Protein AF-A0A953WVY2-F1 (afdb_monomer_lite)

Foldseek 3Di:
DPPDDDDPDDDPDPPDPDQDPQNADDLQDDADDLLVPFAPPAAQDDDDDDDDDPDPCPPPDDPDDPSGGHDHVVVVVSRVSSVVVVDDDVVVHDDDDPPPPD

Structure (mmCIF, N/CA/C/O backbone):
data_AF-A0A953WVY2-F1
#
_entry.id   AF-A0A953WVY2-F1
#
loop_
_atom_site.group_PDB
_atom_site.id
_atom_site.type_symbol
_atom_site.label_atom_id
_atom_site.label_alt_id
_atom_site.label_comp_id
_atom_site.label_asym_id
_atom_site.label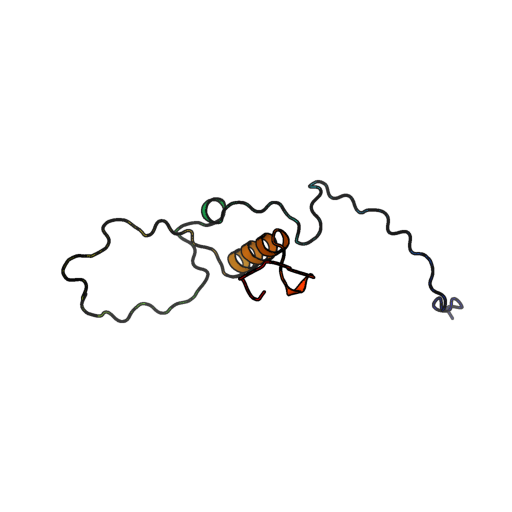_entity_id
_atom_site.label_seq_id
_atom_site.pdbx_PDB_ins_code
_atom_site.Cartn_x
_atom_site.Cartn_y
_atom_site.Cartn_z
_atom_site.occupancy
_atom_site.B_iso_or_equiv
_atom_site.auth_seq_id
_atom_site.auth_comp_id
_atom_site.auth_asym_id
_atom_site.auth_atom_id
_atom_site.pdbx_PDB_model_num
ATOM 1 N N . MET A 1 1 ? 43.189 -36.808 -9.458 1.00 48.19 1 MET A N 1
ATOM 2 C CA . MET A 1 1 ? 43.335 -35.350 -9.659 1.00 48.19 1 MET A CA 1
ATOM 3 C C . MET A 1 1 ? 42.420 -34.949 -10.800 1.00 48.19 1 MET A C 1
ATOM 5 O O . MET A 1 1 ? 42.528 -35.537 -11.866 1.00 48.19 1 MET A O 1
ATOM 9 N N . ASN A 1 2 ? 41.468 -34.046 -10.556 1.00 52.06 2 ASN A N 1
ATOM 10 C CA . ASN A 1 2 ? 40.616 -33.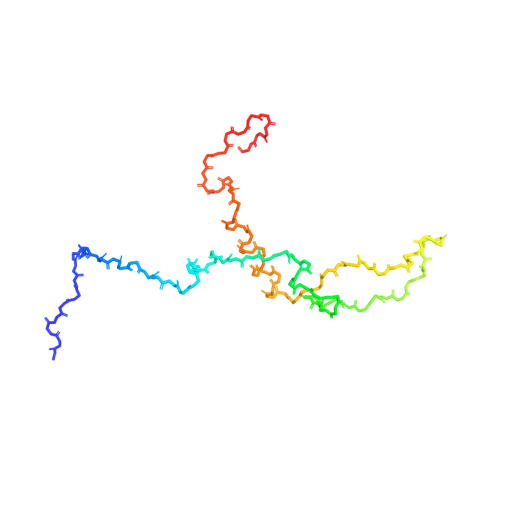508 -11.618 1.00 52.06 2 ASN A CA 1
ATOM 11 C C . ASN A 1 2 ? 41.449 -32.529 -12.454 1.00 52.06 2 ASN A C 1
ATOM 13 O O . ASN A 1 2 ? 41.864 -31.496 -11.941 1.00 52.06 2 ASN A O 1
ATOM 17 N N . ASN A 1 3 ? 41.690 -32.866 -13.722 1.00 62.66 3 ASN A N 1
ATOM 18 C CA . ASN A 1 3 ? 42.502 -32.075 -14.659 1.00 62.66 3 ASN A CA 1
ATOM 19 C C . ASN A 1 3 ? 41.695 -30.993 -15.402 1.00 62.66 3 ASN A C 1
ATOM 21 O O . ASN A 1 3 ? 42.175 -30.434 -16.382 1.00 62.66 3 ASN A O 1
ATOM 25 N N . GLN A 1 4 ? 40.463 -30.715 -14.973 1.00 71.75 4 GLN A N 1
ATOM 26 C CA . GLN A 1 4 ? 39.602 -29.712 -15.597 1.00 71.75 4 GLN A CA 1
ATOM 27 C C . GLN A 1 4 ? 39.679 -28.421 -14.780 1.00 71.75 4 GLN A C 1
ATOM 29 O O . GLN A 1 4 ? 39.133 -28.335 -13.679 1.00 71.75 4 GLN A O 1
ATOM 34 N N . GLY A 1 5 ? 40.423 -27.441 -15.293 1.00 71.12 5 GLY A N 1
ATOM 35 C CA . GLY A 1 5 ? 40.487 -26.100 -14.721 1.00 71.12 5 GLY A CA 1
ATOM 36 C C . GLY A 1 5 ? 39.151 -25.375 -14.874 1.00 71.12 5 GLY A C 1
ATOM 37 O O . GLY A 1 5 ? 38.432 -25.573 -15.851 1.00 71.12 5 GLY A O 1
ATOM 38 N N . ARG A 1 6 ? 38.813 -24.522 -13.901 1.00 67.06 6 ARG A N 1
ATOM 39 C CA . ARG A 1 6 ? 37.652 -23.628 -13.996 1.00 67.06 6 ARG A CA 1
ATOM 40 C C . ARG A 1 6 ? 37.830 -22.721 -15.226 1.00 67.06 6 ARG A C 1
ATOM 42 O O . ARG A 1 6 ? 38.890 -22.101 -15.324 1.00 67.06 6 ARG A O 1
ATOM 49 N N . PRO A 1 7 ? 36.837 -22.610 -16.126 1.00 72.00 7 PRO A N 1
ATOM 50 C CA . PRO A 1 7 ? 36.921 -21.730 -17.287 1.00 72.00 7 PRO A CA 1
ATOM 51 C C . PRO A 1 7 ? 37.259 -20.296 -16.856 1.00 72.00 7 PRO A C 1
ATOM 53 O O . PRO A 1 7 ? 36.600 -19.734 -15.980 1.00 72.00 7 PRO A O 1
ATOM 56 N N . THR A 1 8 ? 38.317 -19.727 -17.434 1.00 77.88 8 THR A N 1
ATOM 57 C CA . THR A 1 8 ? 38.808 -18.364 -17.151 1.00 77.88 8 THR A CA 1
ATOM 58 C C . THR A 1 8 ? 38.341 -17.334 -18.182 1.00 77.88 8 THR A C 1
ATOM 60 O O . THR A 1 8 ? 38.596 -16.144 -18.009 1.00 77.88 8 THR A O 1
ATOM 63 N N . ALA A 1 9 ? 37.646 -17.772 -19.234 1.00 77.69 9 ALA A N 1
ATOM 64 C CA . ALA A 1 9 ? 37.050 -16.920 -20.256 1.00 77.69 9 ALA A CA 1
ATOM 65 C C . ALA A 1 9 ? 35.522 -16.844 -20.072 1.00 77.69 9 ALA A C 1
ATOM 67 O O . ALA A 1 9 ? 34.919 -17.822 -19.621 1.00 77.69 9 ALA A O 1
ATOM 68 N N . PRO A 1 10 ? 34.880 -15.712 -20.411 1.00 68.56 10 PRO A N 1
ATOM 69 C CA . PRO A 1 10 ? 33.427 -15.619 -20.410 1.00 68.56 10 PRO A CA 1
ATOM 70 C C . PRO A 1 10 ? 32.859 -16.526 -21.509 1.00 68.56 10 PRO A C 1
ATOM 72 O O . PRO A 1 10 ? 32.933 -16.205 -22.693 1.00 68.56 10 PRO A O 1
ATOM 75 N N . GLU A 1 11 ? 32.300 -17.672 -21.124 1.00 74.75 11 GLU A N 1
ATOM 76 C CA . GLU A 1 11 ? 31.480 -18.484 -22.020 1.00 74.75 11 GLU A CA 1
ATOM 77 C C . GLU A 1 11 ? 30.093 -17.856 -22.153 1.00 74.75 11 GLU A C 1
ATOM 79 O O . GLU A 1 11 ? 29.471 -17.440 -21.171 1.00 74.75 11 GLU A O 1
ATOM 84 N N . SER A 1 12 ? 29.589 -17.794 -23.384 1.00 69.31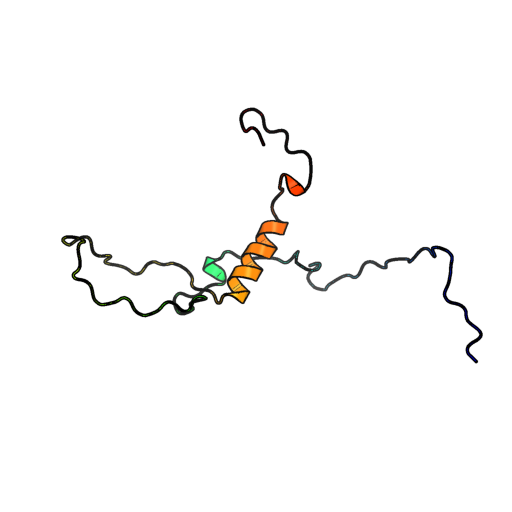 12 SER A N 1
ATOM 85 C CA . SER A 1 12 ? 28.213 -17.402 -23.657 1.00 69.31 12 SER A CA 1
ATOM 86 C C . SER A 1 12 ? 27.264 -18.455 -23.088 1.00 69.31 12 SER A C 1
ATOM 88 O O . SER A 1 12 ? 27.062 -19.515 -23.682 1.00 69.31 12 SER A O 1
ATOM 90 N N . VAL A 1 13 ? 26.668 -18.162 -21.936 1.00 68.38 13 VAL A N 1
ATOM 91 C CA . VAL A 1 13 ? 25.591 -18.977 -21.379 1.00 68.38 13 VAL A CA 1
ATOM 92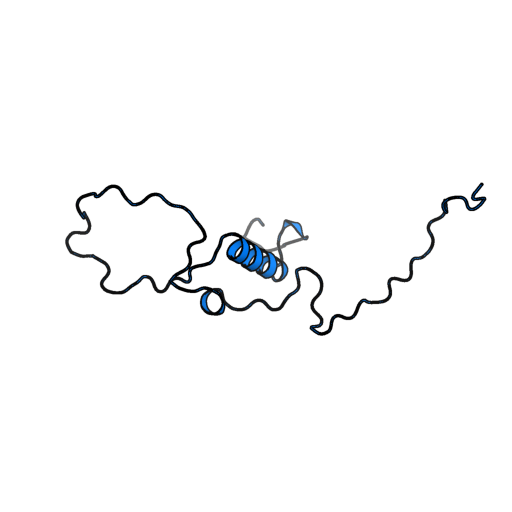 C C . VAL A 1 13 ? 24.332 -18.684 -22.186 1.00 68.38 13 VAL A C 1
ATOM 94 O O . VAL A 1 13 ? 23.759 -17.598 -22.098 1.00 68.38 13 VAL A O 1
ATOM 97 N N . SER A 1 14 ? 23.895 -19.655 -22.987 1.00 66.94 14 SER A N 1
ATOM 98 C CA . SER A 1 14 ? 22.546 -19.647 -23.546 1.00 66.94 14 SER A CA 1
ATOM 99 C C . SER A 1 14 ? 21.562 -19.788 -22.386 1.00 66.94 14 SER A C 1
ATOM 101 O O . SER A 1 14 ? 21.352 -20.880 -21.858 1.00 66.94 14 SER A O 1
ATOM 103 N N . MET A 1 15 ? 20.992 -18.672 -21.931 1.00 64.62 15 MET A N 1
ATOM 104 C CA . MET A 1 15 ? 19.842 -18.724 -21.038 1.00 64.62 15 MET A CA 1
ATOM 105 C C . MET A 1 15 ? 18.642 -19.167 -21.870 1.00 64.62 15 MET A C 1
ATOM 107 O O . MET A 1 15 ? 17.995 -18.350 -22.524 1.00 64.62 15 MET A O 1
ATOM 111 N N . SER A 1 16 ? 18.341 -20.466 -21.864 1.00 67.25 16 SER A N 1
ATOM 112 C CA . SER A 1 16 ? 17.045 -20.937 -22.345 1.00 67.25 16 SER A CA 1
ATOM 113 C C . SER A 1 16 ? 15.959 -20.222 -21.542 1.00 67.25 16 SER A C 1
ATOM 115 O O . SER A 1 16 ? 16.017 -20.208 -20.308 1.00 67.25 16 SER A O 1
ATOM 117 N N . ALA A 1 17 ? 14.983 -19.620 -22.219 1.00 70.81 17 ALA A N 1
ATOM 118 C CA . ALA A 1 17 ? 13.849 -19.011 -21.544 1.00 70.81 17 ALA A CA 1
ATOM 119 C C . ALA A 1 17 ? 13.146 -20.081 -20.695 1.00 70.81 17 ALA A C 1
ATOM 121 O O . ALA A 1 17 ? 12.614 -21.051 -21.225 1.00 70.81 17 ALA A O 1
ATOM 122 N N . ILE A 1 18 ? 13.173 -19.923 -19.370 1.00 74.06 18 ILE A N 1
ATOM 123 C CA . ILE A 1 18 ? 12.377 -20.767 -18.481 1.00 74.06 18 ILE A CA 1
ATOM 124 C C . ILE A 1 18 ? 10.928 -20.307 -18.644 1.00 74.06 18 ILE A C 1
ATOM 126 O O . ILE A 1 18 ? 10.563 -19.206 -18.216 1.00 74.06 18 ILE A O 1
ATOM 130 N N . GLU A 1 19 ? 10.122 -21.128 -19.310 1.00 80.31 19 GLU A N 1
ATOM 131 C CA . GLU A 1 19 ? 8.680 -20.932 -19.410 1.00 80.31 19 GLU A CA 1
ATOM 132 C C . GLU A 1 19 ? 8.008 -21.534 -18.177 1.00 80.31 19 GLU A C 1
ATOM 134 O O . GLU A 1 19 ? 8.141 -22.720 -17.877 1.00 80.31 19 GLU A O 1
ATOM 139 N N . THR A 1 20 ? 7.311 -20.694 -17.416 1.00 82.81 20 THR A N 1
ATOM 140 C CA . THR A 1 20 ? 6.484 -21.139 -16.296 1.00 82.81 20 THR A CA 1
ATOM 141 C C . THR A 1 20 ? 5.065 -21.390 -16.790 1.00 82.81 20 THR A C 1
ATOM 143 O O . THR A 1 20 ? 4.587 -20.713 -17.695 1.00 82.81 20 THR A O 1
ATOM 146 N N . ILE A 1 21 ? 4.361 -22.333 -16.162 1.00 84.81 21 ILE A N 1
ATOM 147 C CA . ILE A 1 21 ? 2.985 -22.709 -16.539 1.00 84.81 21 ILE A CA 1
ATOM 148 C C . ILE A 1 21 ? 2.034 -21.499 -16.506 1.00 84.81 21 ILE A C 1
ATOM 150 O O . ILE A 1 21 ? 1.136 -21.376 -17.329 1.00 84.81 21 ILE A O 1
ATOM 154 N N . SER A 1 22 ? 2.245 -20.585 -15.561 1.00 82.38 22 SER A N 1
ATOM 155 C CA . SER A 1 22 ? 1.478 -19.346 -15.401 1.00 82.38 22 SER A CA 1
ATOM 156 C C . SER A 1 22 ? 2.048 -18.152 -16.179 1.00 82.38 22 SER A C 1
ATOM 158 O O . SER A 1 22 ? 1.486 -17.063 -16.101 1.00 82.38 22 SER A O 1
ATOM 160 N N . GLY A 1 23 ? 3.203 -18.292 -16.837 1.00 83.06 23 GLY A N 1
ATOM 161 C CA . GLY A 1 23 ? 3.962 -17.182 -17.430 1.00 83.06 23 GLY A CA 1
ATOM 162 C C . GLY A 1 23 ? 4.602 -16.217 -16.416 1.00 83.06 23 GLY A C 1
ATOM 163 O O . GLY A 1 23 ? 5.350 -15.318 -16.801 1.00 83.06 23 GLY A O 1
ATOM 164 N N . SER A 1 24 ? 4.354 -16.392 -15.114 1.00 84.06 24 SER A N 1
ATOM 165 C CA . SER A 1 24 ? 4.904 -15.536 -14.058 1.00 84.06 24 SER A CA 1
ATOM 166 C C . SER A 1 24 ? 6.396 -15.773 -13.838 1.00 84.06 24 SER A C 1
ATOM 168 O O . SER A 1 24 ? 6.846 -16.922 -13.809 1.00 84.06 24 SER A O 1
ATOM 170 N N . ARG A 1 25 ? 7.155 -14.700 -13.595 1.00 80.50 25 ARG A N 1
ATOM 171 C CA . ARG A 1 25 ? 8.609 -14.745 -13.360 1.00 80.50 25 ARG A CA 1
ATOM 172 C C . ARG A 1 25 ? 8.964 -14.082 -12.032 1.00 80.50 25 ARG A C 1
ATOM 174 O O . ARG A 1 25 ? 8.803 -12.876 -11.876 1.00 80.50 25 ARG A O 1
ATOM 181 N N . GLY A 1 26 ? 9.460 -14.860 -11.069 1.00 82.44 26 GLY A N 1
ATOM 182 C CA . GLY A 1 26 ? 9.818 -14.344 -9.743 1.00 82.44 26 GLY A CA 1
ATOM 183 C C . GLY A 1 26 ? 8.634 -13.653 -9.052 1.00 82.44 26 GLY A C 1
ATOM 184 O O . GLY A 1 26 ? 7.600 -14.282 -8.817 1.00 82.44 26 GLY A O 1
ATOM 185 N N . LEU A 1 27 ? 8.789 -12.359 -8.746 1.00 79.38 27 LEU A N 1
ATOM 186 C CA . LEU A 1 27 ? 7.754 -11.513 -8.132 1.00 79.38 27 LEU A CA 1
ATOM 187 C C . LEU A 1 27 ? 6.714 -10.973 -9.131 1.00 79.38 27 LEU A C 1
ATOM 189 O O . LEU A 1 27 ? 5.713 -10.402 -8.708 1.00 79.38 27 LEU A O 1
ATOM 193 N N . LEU A 1 28 ? 6.899 -11.178 -10.439 1.00 81.81 28 LEU A N 1
ATOM 194 C CA . LEU A 1 28 ? 5.925 -10.804 -11.467 1.00 81.81 28 LEU A CA 1
ATOM 195 C C . LEU A 1 28 ? 4.805 -11.847 -11.527 1.00 81.81 28 LEU A C 1
ATOM 197 O O . LEU A 1 28 ? 4.775 -12.703 -12.412 1.00 81.81 28 LEU A O 1
ATOM 201 N N . GLN A 1 29 ? 3.917 -11.799 -10.538 1.00 85.38 29 GLN A N 1
ATOM 202 C CA . GLN A 1 29 ? 2.741 -12.659 -10.418 1.00 85.38 29 GLN A CA 1
ATOM 203 C C . GLN A 1 29 ? 1.462 -11.829 -10.558 1.00 85.38 29 GLN A C 1
ATOM 205 O O . GLN A 1 29 ? 1.441 -10.627 -10.271 1.00 85.38 29 GLN A O 1
ATOM 210 N N . ALA A 1 30 ? 0.380 -12.477 -10.996 1.00 87.56 30 ALA A N 1
ATOM 211 C CA . ALA A 1 30 ? -0.948 -11.894 -10.868 1.00 87.56 30 ALA A CA 1
ATOM 212 C C . ALA A 1 30 ? -1.208 -11.614 -9.380 1.00 87.56 30 ALA A C 1
ATOM 214 O O . ALA A 1 30 ? -0.961 -12.468 -8.531 1.00 87.56 30 ALA A O 1
ATOM 215 N N . GLU A 1 31 ? -1.665 -10.403 -9.079 1.00 92.19 31 GLU A N 1
ATOM 216 C CA . GLU A 1 31 ? -1.918 -9.955 -7.709 1.00 92.19 31 GLU A CA 1
ATOM 217 C C . GLU A 1 31 ? -3.323 -9.374 -7.708 1.00 92.19 31 GLU A C 1
ATOM 219 O O . GLU A 1 31 ? -3.578 -8.443 -8.480 1.00 92.19 31 GLU A O 1
ATOM 224 N N . GLY A 1 32 ? -4.209 -9.986 -6.921 1.00 92.94 32 GLY A N 1
ATOM 225 C CA . GLY A 1 32 ? -5.591 -9.547 -6.749 1.00 92.94 32 GLY A CA 1
ATOM 226 C C . GLY A 1 32 ? -5.688 -8.308 -5.867 1.00 92.94 32 GLY A C 1
ATOM 227 O O . GLY A 1 32 ? -4.690 -7.809 -5.339 1.00 92.94 32 GLY A O 1
ATOM 228 N N . LEU A 1 33 ? -6.905 -7.804 -5.697 1.00 94.50 33 LEU A N 1
ATOM 229 C CA . LEU A 1 33 ? -7.151 -6.705 -4.773 1.00 94.50 33 LEU A CA 1
ATOM 230 C C . LEU A 1 33 ? -6.912 -7.171 -3.336 1.00 94.50 33 LEU A C 1
ATOM 232 O O . LEU A 1 33 ? -7.199 -8.310 -2.972 1.00 94.50 33 LEU A O 1
ATOM 236 N N . LEU A 1 34 ? -6.470 -6.251 -2.478 1.00 93.81 34 LEU A N 1
ATOM 237 C CA . LEU A 1 34 ? -6.285 -6.530 -1.052 1.00 93.81 34 LEU A CA 1
ATOM 238 C C . LEU A 1 34 ? -7.559 -7.120 -0.406 1.00 93.81 34 LEU A C 1
ATOM 240 O O . LEU A 1 34 ? -7.476 -7.986 0.461 1.00 93.81 34 LEU A O 1
ATOM 244 N N . PHE A 1 35 ? -8.732 -6.684 -0.876 1.00 93.81 35 PHE A N 1
ATOM 245 C CA . PHE A 1 35 ? -10.054 -7.137 -0.429 1.00 93.81 35 PHE A CA 1
ATOM 246 C C . PHE A 1 35 ? -10.445 -8.541 -0.912 1.00 93.81 35 PHE A C 1
ATOM 248 O O . PHE A 1 35 ? -11.329 -9.151 -0.324 1.00 93.81 35 PHE A O 1
ATOM 255 N N . GLU A 1 36 ? -9.812 -9.049 -1.970 1.00 93.94 36 GLU A N 1
ATOM 256 C CA . GLU A 1 36 ? -10.048 -10.404 -2.493 1.00 93.94 36 GLU A CA 1
ATOM 257 C C . GLU A 1 36 ? -9.169 -11.442 -1.785 1.00 93.94 36 GLU A C 1
ATOM 259 O O . GLU A 1 36 ? -9.483 -12.629 -1.780 1.00 93.94 36 GLU A O 1
ATOM 264 N N . ILE A 1 37 ? -8.054 -10.992 -1.203 1.00 91.12 37 ILE A N 1
ATOM 265 C CA . ILE A 1 37 ? -7.036 -11.850 -0.589 1.00 91.12 37 ILE A CA 1
ATOM 266 C C . ILE A 1 37 ? -7.172 -11.872 0.938 1.00 91.12 37 ILE A C 1
ATOM 268 O O . ILE A 1 37 ? -6.955 -12.911 1.563 1.00 91.12 37 ILE A O 1
ATOM 272 N N . GLY A 1 38 ? -7.471 -10.726 1.553 1.00 90.94 38 GLY A N 1
ATOM 273 C CA . GLY A 1 38 ? -7.546 -10.595 3.006 1.00 90.94 38 GLY A CA 1
ATOM 274 C C . GLY A 1 38 ? -8.914 -10.943 3.589 1.00 90.94 38 GLY A C 1
ATOM 275 O O . GLY A 1 38 ? -9.935 -10.933 2.907 1.00 90.94 38 GLY A O 1
ATOM 276 N N . THR A 1 39 ? -8.936 -11.219 4.892 1.00 90.69 39 THR A N 1
ATOM 277 C CA . THR A 1 39 ? -10.147 -11.570 5.650 1.00 90.69 39 THR A CA 1
ATOM 278 C C . THR A 1 39 ? -10.263 -10.694 6.894 1.00 90.69 39 THR A C 1
ATOM 280 O O . THR A 1 39 ? -9.242 -10.326 7.469 1.00 90.69 39 THR A O 1
ATOM 283 N N . PRO A 1 40 ? -11.471 -10.350 7.367 1.00 89.12 40 PRO A N 1
ATOM 284 C CA . PRO A 1 40 ? -11.634 -9.500 8.553 1.00 89.12 40 PRO A CA 1
ATOM 285 C C . PRO A 1 40 ? -11.138 -10.150 9.859 1.00 89.12 40 PRO A C 1
ATOM 287 O O . PRO A 1 40 ? -11.057 -9.478 10.882 1.00 89.12 40 PRO A O 1
ATOM 290 N N . GLU A 1 41 ? -10.825 -11.446 9.834 1.00 89.62 41 GLU A N 1
ATOM 291 C CA . GLU A 1 41 ? -10.435 -12.245 11.001 1.00 89.62 41 GLU A CA 1
ATOM 292 C C . GLU A 1 41 ? -8.919 -12.271 11.235 1.00 89.62 41 GLU A C 1
ATOM 294 O O . GLU A 1 41 ? -8.465 -12.609 12.326 1.00 89.62 41 GLU A O 1
ATOM 299 N N . THR A 1 42 ? -8.121 -11.917 10.224 1.00 92.12 42 THR A N 1
ATOM 300 C CA . THR A 1 42 ? -6.659 -12.016 10.300 1.00 92.12 42 THR A CA 1
ATOM 301 C C . THR A 1 42 ? -6.042 -10.689 10.740 1.00 92.12 42 THR A C 1
ATOM 303 O O . THR A 1 42 ? -6.418 -9.628 10.259 1.00 92.12 42 THR A O 1
ATOM 306 N N . THR A 1 43 ? -5.033 -10.722 11.606 1.00 91.56 43 THR A N 1
ATOM 307 C CA . THR A 1 43 ? -4.179 -9.558 11.886 1.00 91.56 43 THR A CA 1
ATOM 308 C C . THR A 1 43 ? -2.726 -9.917 11.618 1.00 91.56 43 THR A C 1
ATOM 310 O O . THR A 1 43 ? -2.290 -11.030 11.901 1.00 91.56 43 THR A O 1
ATOM 313 N N . GLY A 1 44 ? -1.985 -8.982 11.032 1.00 91.75 44 GLY A N 1
ATOM 314 C CA . GLY A 1 44 ? -0.552 -9.121 10.775 1.00 91.75 44 GLY A CA 1
ATOM 315 C C . GLY A 1 44 ? 0.305 -8.456 11.838 1.00 91.75 44 GLY A C 1
ATOM 316 O O . GLY A 1 44 ? 1.516 -8.422 11.693 1.00 91.75 44 GLY A O 1
ATOM 317 N N . VAL A 1 45 ? -0.319 -7.884 12.867 1.00 91.81 45 VAL A N 1
ATOM 318 C CA . VAL A 1 45 ? 0.364 -7.171 13.942 1.00 91.81 45 VAL A CA 1
ATOM 319 C C . VAL A 1 45 ? -0.134 -7.652 15.295 1.00 91.81 45 VAL A C 1
ATOM 321 O O . VAL A 1 45 ? -1.342 -7.801 15.510 1.00 91.81 45 VAL A O 1
ATOM 324 N N . ASP A 1 46 ? 0.809 -7.813 16.217 1.00 90.31 46 ASP A N 1
ATOM 325 C CA . ASP A 1 46 ? 0.550 -8.173 17.606 1.00 90.31 46 ASP A CA 1
ATOM 326 C C . ASP A 1 46 ? 0.487 -6.903 18.455 1.00 90.31 46 ASP A C 1
ATOM 328 O O . ASP A 1 46 ? 1.450 -6.490 19.105 1.00 90.31 46 ASP A O 1
ATOM 332 N N . LEU A 1 47 ? -0.664 -6.231 18.411 1.00 88.69 47 LEU A N 1
ATOM 333 C CA . LEU A 1 47 ? -0.907 -5.057 19.243 1.00 88.69 47 LEU A CA 1
ATOM 334 C C . LEU A 1 47 ? -1.475 -5.480 20.605 1.00 88.69 47 LEU A C 1
ATOM 336 O O . LEU A 1 47 ? -2.393 -6.302 20.659 1.00 88.69 47 LEU A O 1
ATOM 340 N N . PRO A 1 48 ? -0.990 -4.902 21.720 1.00 89.69 48 PRO A N 1
ATOM 341 C CA . PRO A 1 48 ? -1.576 -5.163 23.025 1.00 89.69 48 PRO A CA 1
ATOM 342 C C . PRO A 1 48 ? -3.022 -4.663 23.065 1.00 89.69 48 PRO A C 1
ATOM 344 O O . PRO A 1 48 ? -3.364 -3.646 22.454 1.00 89.69 48 PRO A O 1
ATOM 347 N N . ALA A 1 49 ? -3.866 -5.347 23.839 1.00 87.06 49 ALA A N 1
ATOM 348 C CA . ALA A 1 49 ? -5.240 -4.911 24.041 1.00 87.06 49 ALA A CA 1
ATOM 349 C C . ALA A 1 49 ? -5.273 -3.463 24.577 1.00 87.06 49 ALA A C 1
ATOM 351 O O . ALA A 1 49 ? -4.471 -3.105 25.453 1.00 87.06 49 ALA A O 1
ATOM 352 N N . PRO A 1 50 ? -6.186 -2.612 24.076 1.00 85.06 50 PRO A N 1
ATOM 353 C CA . PRO A 1 50 ? -6.262 -1.228 24.513 1.00 85.06 50 PRO A CA 1
ATOM 354 C C . PRO A 1 50 ? -6.566 -1.166 26.012 1.00 85.06 50 PRO A C 1
ATOM 356 O O . PRO A 1 50 ? -7.496 -1.807 26.505 1.00 85.06 50 PRO A O 1
ATOM 359 N N . LYS A 1 51 ? -5.802 -0.353 26.750 1.00 85.12 51 LYS A N 1
ATOM 360 C CA . LYS A 1 51 ? -6.106 -0.054 28.155 1.00 85.12 51 LYS A CA 1
ATOM 361 C C . LYS A 1 51 ? -7.451 0.670 28.187 1.00 85.12 51 LYS A C 1
ATOM 363 O O . LYS A 1 51 ? -7.583 1.726 27.568 1.00 85.12 51 LYS A O 1
ATOM 368 N N . GLY A 1 52 ? -8.444 0.081 28.857 1.00 77.06 52 GLY A N 1
ATOM 369 C CA . GLY A 1 52 ? -9.823 0.572 28.895 1.00 77.06 52 GLY A CA 1
ATOM 370 C C . GLY A 1 52 ? -9.890 2.049 29.277 1.00 77.06 52 GLY A C 1
ATOM 371 O O . GLY A 1 52 ? -9.768 2.411 30.444 1.00 77.06 52 GLY A O 1
ATOM 372 N N . THR A 1 53 ? -10.060 2.914 28.283 1.00 74.31 53 THR A N 1
ATOM 373 C CA . THR A 1 53 ? -10.209 4.359 28.459 1.00 74.31 53 THR A CA 1
ATOM 374 C C . THR A 1 53 ? -11.665 4.727 28.221 1.00 74.31 53 THR A C 1
ATOM 376 O O . THR A 1 53 ? -12.341 4.134 27.378 1.00 74.31 53 THR A O 1
ATOM 379 N N . LYS A 1 54 ? -12.183 5.695 28.989 1.00 82.19 54 LYS A N 1
ATOM 380 C CA . LYS A 1 54 ? -13.549 6.193 28.784 1.00 82.19 54 LYS A CA 1
ATOM 381 C C . LYS A 1 54 ? -13.695 6.686 27.347 1.00 82.19 54 LYS A C 1
ATOM 383 O O . LYS A 1 54 ? -12.854 7.438 26.859 1.00 82.19 54 LYS A O 1
ATOM 388 N N . ASN A 1 55 ? -14.780 6.281 26.697 1.00 83.12 55 ASN A N 1
ATOM 389 C CA . ASN A 1 55 ? -15.101 6.706 25.345 1.00 83.12 55 ASN A CA 1
ATOM 390 C C . ASN A 1 55 ? -15.275 8.236 25.294 1.00 83.12 55 ASN A C 1
ATOM 392 O O . ASN A 1 55 ? -16.077 8.795 26.041 1.00 83.12 55 ASN A O 1
ATOM 396 N N . ARG A 1 56 ? -14.514 8.905 24.420 1.00 87.69 56 ARG A N 1
ATOM 397 C CA . ARG A 1 56 ? -14.511 10.372 24.250 1.00 87.69 56 ARG A CA 1
ATOM 398 C C . ARG A 1 56 ? -15.264 10.840 23.002 1.00 87.69 56 ARG A C 1
ATOM 400 O O . ARG A 1 56 ? -15.223 12.020 22.683 1.00 87.69 56 ARG A O 1
ATOM 407 N N . LEU A 1 57 ? -15.938 9.932 22.296 1.00 88.25 57 LEU A N 1
ATOM 408 C CA . LEU A 1 57 ? -16.568 10.202 21.000 1.00 88.25 57 LEU A CA 1
ATOM 409 C C . LEU A 1 57 ? -17.966 10.827 21.107 1.00 88.25 57 LEU A C 1
ATOM 411 O O . LEU A 1 57 ? -18.589 11.071 20.081 1.00 88.25 57 LEU A O 1
ATOM 415 N N . GLY A 1 58 ? -18.496 11.061 22.313 1.00 87.31 58 GLY A N 1
ATOM 416 C CA . GLY A 1 58 ? -19.752 11.805 22.499 1.00 87.31 58 GLY A CA 1
ATOM 417 C C . GLY A 1 58 ? -20.967 11.221 21.762 1.00 87.31 58 GLY A C 1
ATOM 418 O O . GLY A 1 58 ? -21.855 11.965 21.369 1.00 87.31 58 GLY A O 1
ATOM 419 N N . GLY A 1 59 ? -20.993 9.904 21.529 1.00 87.00 59 GLY A N 1
ATOM 420 C CA . GLY A 1 59 ? -22.055 9.227 20.771 1.00 87.00 59 GLY A CA 1
ATOM 421 C C . GLY A 1 59 ? -21.740 8.973 19.291 1.00 87.00 59 GLY A C 1
ATOM 422 O O . GLY A 1 59 ? -22.461 8.214 18.649 1.00 87.00 59 GLY A O 1
ATOM 423 N N . ALA A 1 60 ? -20.629 9.492 18.759 1.00 90.56 60 ALA A N 1
ATOM 424 C CA . ALA A 1 60 ? -20.155 9.227 17.395 1.00 90.56 60 ALA A CA 1
ATOM 425 C C . ALA A 1 60 ? -19.403 7.884 17.272 1.00 90.56 60 ALA A C 1
ATOM 427 O O . ALA A 1 60 ? -18.361 7.781 16.625 1.00 90.56 60 ALA A O 1
ATOM 428 N N . VAL A 1 61 ? -19.903 6.842 17.938 1.00 89.88 61 VAL A N 1
ATOM 429 C CA . VAL A 1 61 ? -19.304 5.504 17.874 1.00 89.88 61 VAL A CA 1
ATOM 430 C C . VAL A 1 61 ? -19.702 4.831 16.569 1.00 89.88 61 VAL A C 1
ATOM 432 O O . VAL A 1 61 ? -20.825 4.980 16.080 1.00 89.88 61 VAL A O 1
ATOM 435 N N . ARG A 1 62 ? -18.769 4.067 16.002 1.00 89.25 62 ARG A N 1
AT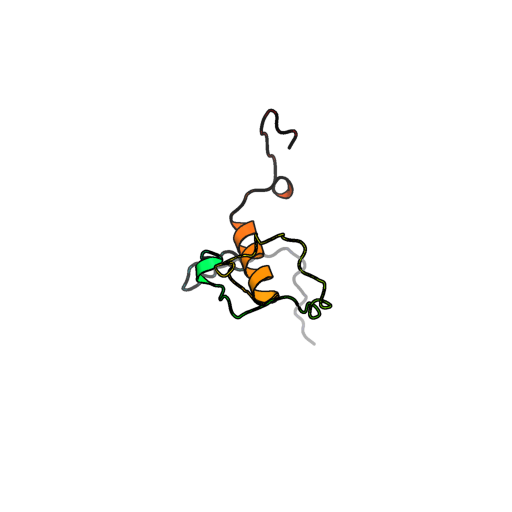OM 436 C CA . ARG A 1 62 ? -19.002 3.307 14.781 1.00 89.25 62 ARG A CA 1
ATOM 437 C C . ARG A 1 62 ? -20.145 2.305 14.984 1.00 89.25 62 ARG A C 1
ATOM 439 O O . ARG A 1 62 ? -20.112 1.519 15.924 1.00 89.25 62 ARG A O 1
ATOM 446 N N . LYS A 1 63 ? -21.133 2.322 14.084 1.00 92.94 63 LYS A N 1
ATOM 447 C CA . LYS A 1 63 ? -22.294 1.409 14.119 1.00 92.94 63 LYS A CA 1
ATOM 448 C C . LYS A 1 63 ? -22.067 0.093 13.368 1.00 92.94 63 LYS A C 1
ATOM 450 O O . LYS A 1 63 ? -22.779 -0.873 13.600 1.00 92.94 63 LYS A O 1
ATOM 455 N N . VAL A 1 64 ? -21.105 0.075 12.448 1.00 93.31 64 VAL A N 1
ATOM 456 C CA . VAL A 1 64 ? -20.812 -1.039 11.531 1.00 93.31 64 VAL A CA 1
ATOM 457 C C . VAL A 1 64 ? -19.304 -1.303 11.560 1.00 93.31 64 VAL A C 1
ATOM 459 O O . VAL A 1 64 ? -18.561 -0.336 11.726 1.00 93.31 64 VAL A O 1
ATOM 462 N N . PRO A 1 65 ? -18.815 -2.544 11.394 1.00 89.50 65 PRO A N 1
ATOM 463 C CA . PRO A 1 65 ? -17.382 -2.843 11.330 1.00 89.50 65 PRO A CA 1
ATOM 464 C C . PRO A 1 65 ? -16.602 -2.037 10.281 1.00 89.50 65 PRO A C 1
ATOM 466 O O . PRO A 1 65 ? -17.166 -1.333 9.439 1.00 89.50 65 PRO A O 1
ATOM 469 N N . THR A 1 66 ? -15.269 -2.121 10.339 1.00 89.62 66 THR A N 1
ATOM 470 C CA . THR A 1 66 ? -14.403 -1.323 9.463 1.00 89.62 66 THR A CA 1
ATOM 471 C C . THR A 1 66 ? -14.453 -1.699 7.994 1.00 89.62 66 THR A C 1
ATOM 473 O O . THR A 1 66 ? -14.192 -0.835 7.160 1.00 89.62 66 THR A O 1
ATOM 476 N N . GLY A 1 67 ? -14.829 -2.944 7.692 1.00 89.94 67 GLY A N 1
ATOM 477 C CA . GLY A 1 67 ? -14.788 -3.489 6.336 1.00 89.94 67 GLY A CA 1
ATOM 478 C C . GLY A 1 67 ? -13.365 -3.586 5.781 1.00 89.94 67 GLY A C 1
ATOM 479 O O . GLY A 1 67 ? -13.195 -3.742 4.577 1.00 89.94 67 GLY A O 1
ATOM 480 N N . LEU A 1 68 ? -12.347 -3.449 6.637 1.00 92.75 68 LEU A N 1
ATOM 481 C CA . LEU A 1 68 ? -10.954 -3.542 6.225 1.00 92.75 68 LEU A CA 1
ATOM 482 C C . LEU A 1 68 ? -10.525 -5.013 6.185 1.00 92.75 68 LEU A C 1
ATOM 484 O O . LEU A 1 68 ? -10.829 -5.750 7.127 1.00 92.75 68 LEU A O 1
ATOM 488 N N . PRO A 1 69 ? -9.819 -5.439 5.125 1.00 94.25 69 PRO A N 1
ATOM 489 C CA . PRO A 1 69 ? -9.258 -6.770 5.051 1.00 94.25 69 PRO A CA 1
ATOM 490 C C . PRO A 1 69 ? -8.063 -6.861 5.993 1.00 94.25 69 PRO A C 1
ATOM 492 O O . PRO A 1 69 ? -7.202 -5.982 6.047 1.00 94.25 69 PRO A O 1
ATOM 495 N N . GLY A 1 70 ? -8.018 -7.956 6.726 1.00 94.50 70 GLY A N 1
ATOM 496 C CA . GLY A 1 70 ? -6.904 -8.355 7.550 1.00 94.50 70 GLY A CA 1
ATOM 497 C C . GLY A 1 70 ? -6.005 -9.346 6.818 1.00 94.50 70 GLY A C 1
ATOM 498 O O . GLY A 1 70 ? -6.478 -10.228 6.097 1.00 94.50 70 GLY A O 1
ATOM 499 N N . LEU A 1 71 ? -4.693 -9.188 6.974 1.00 95.06 71 LEU A N 1
ATOM 500 C CA . LEU A 1 71 ? -3.678 -10.066 6.394 1.00 95.06 71 LEU A CA 1
ATOM 501 C C . LEU A 1 71 ? -2.599 -10.327 7.435 1.00 95.06 71 LEU A C 1
ATOM 503 O O . LEU A 1 71 ? -2.292 -9.443 8.230 1.00 95.06 71 LEU A O 1
ATOM 507 N N . SER A 1 72 ? -1.985 -11.506 7.385 1.00 95.19 72 SER A N 1
ATOM 508 C CA . SER A 1 72 ? -0.745 -11.756 8.125 1.00 95.19 72 SER A CA 1
ATOM 509 C C . SER A 1 72 ? 0.392 -10.883 7.580 1.00 95.19 72 SER A C 1
ATOM 511 O O . SER A 1 72 ? 0.394 -10.516 6.401 1.00 95.19 72 SER A O 1
ATOM 513 N N . GLU A 1 73 ? 1.399 -10.592 8.404 1.00 95.88 73 GLU A N 1
ATOM 514 C CA . GLU A 1 73 ? 2.578 -9.815 7.999 1.00 95.88 73 GLU A CA 1
ATOM 515 C C . GLU A 1 73 ? 3.218 -10.303 6.679 1.00 95.88 73 GLU A C 1
ATOM 517 O O . GLU A 1 73 ? 3.328 -9.509 5.739 1.00 95.88 73 GLU A O 1
ATOM 522 N N . PRO A 1 74 ? 3.556 -11.600 6.500 1.00 94.56 74 PRO A N 1
ATOM 523 C CA . PRO A 1 74 ? 4.163 -12.063 5.253 1.00 94.56 74 PRO A CA 1
ATOM 524 C C . PRO A 1 74 ? 3.220 -11.982 4.048 1.00 94.56 74 PRO A C 1
ATOM 526 O O . PRO A 1 74 ? 3.689 -11.959 2.909 1.00 94.56 74 PRO A O 1
ATOM 529 N N . GLN A 1 75 ? 1.899 -11.995 4.247 1.00 94.56 75 GLN A N 1
ATOM 530 C CA . GLN A 1 75 ? 0.950 -11.762 3.156 1.00 94.56 75 GLN A CA 1
ATOM 531 C C . GLN A 1 75 ? 0.946 -10.288 2.746 1.00 94.56 75 GLN A C 1
ATOM 533 O O . GLN A 1 75 ? 1.039 -10.006 1.554 1.00 94.56 75 GLN A O 1
ATOM 538 N N . ALA A 1 76 ? 0.914 -9.365 3.712 1.00 95.25 76 ALA A N 1
ATOM 539 C CA . ALA A 1 76 ? 0.970 -7.931 3.443 1.00 95.25 76 ALA A CA 1
ATOM 540 C C . ALA A 1 76 ? 2.264 -7.545 2.706 1.00 95.25 76 ALA A C 1
ATOM 542 O O . ALA A 1 76 ? 2.212 -6.869 1.678 1.00 95.25 76 ALA A O 1
ATOM 543 N N . VAL A 1 77 ? 3.417 -8.048 3.164 1.00 95.38 77 VAL A N 1
ATOM 544 C CA . VAL A 1 77 ? 4.715 -7.808 2.510 1.00 95.38 77 VAL A CA 1
ATOM 545 C C . VAL A 1 77 ? 4.707 -8.312 1.066 1.00 95.38 77 VAL A C 1
ATOM 547 O O . VAL A 1 77 ? 5.084 -7.575 0.155 1.00 95.38 77 VAL A O 1
ATOM 550 N N . ARG A 1 78 ? 4.238 -9.544 0.823 1.00 93.81 78 ARG A N 1
ATOM 551 C CA . ARG A 1 78 ? 4.167 -10.111 -0.535 1.00 93.81 78 ARG A CA 1
ATOM 552 C C . ARG A 1 78 ? 3.240 -9.319 -1.450 1.00 93.81 78 ARG A C 1
ATOM 554 O O . ARG A 1 78 ? 3.611 -9.084 -2.598 1.00 93.81 78 ARG A O 1
ATOM 561 N N . HIS A 1 79 ? 2.082 -8.898 -0.948 1.00 94.56 79 HIS A N 1
ATOM 562 C CA . HIS A 1 79 ? 1.119 -8.108 -1.709 1.00 94.56 79 HIS A CA 1
ATOM 563 C C . HIS A 1 79 ? 1.753 -6.809 -2.218 1.00 94.56 79 HIS A C 1
ATOM 565 O O . HIS A 1 79 ? 1.808 -6.567 -3.425 1.00 94.56 79 HIS A O 1
ATOM 571 N N . TYR A 1 80 ? 2.325 -6.010 -1.313 1.00 95.19 80 TYR A N 1
ATOM 572 C CA . TYR A 1 80 ? 2.916 -4.725 -1.686 1.00 95.19 80 TYR A CA 1
ATOM 573 C C . TYR A 1 80 ? 4.216 -4.865 -2.485 1.00 95.19 80 TYR A C 1
ATOM 575 O O . TYR A 1 80 ? 4.460 -4.056 -3.379 1.00 95.19 80 TYR A O 1
ATOM 583 N N . MET A 1 81 ? 5.014 -5.913 -2.250 1.00 93.94 81 MET A N 1
ATOM 584 C CA . MET A 1 81 ? 6.178 -6.220 -3.091 1.00 93.94 81 MET A CA 1
ATOM 585 C C . MET A 1 81 ? 5.783 -6.550 -4.532 1.00 93.94 81 MET A C 1
ATOM 587 O O . MET A 1 81 ? 6.440 -6.095 -5.459 1.00 93.94 81 MET A O 1
ATOM 591 N N . ARG A 1 82 ? 4.717 -7.327 -4.754 1.00 94.12 82 ARG A N 1
ATOM 592 C CA . ARG A 1 82 ? 4.239 -7.634 -6.113 1.00 94.12 82 ARG A CA 1
ATOM 593 C C . ARG A 1 82 ? 3.578 -6.427 -6.766 1.00 94.12 82 ARG A C 1
ATOM 595 O O . ARG A 1 82 ? 3.752 -6.213 -7.963 1.00 94.12 82 ARG A O 1
ATOM 602 N N . LEU A 1 83 ? 2.848 -5.624 -5.989 1.00 94.06 83 LEU A N 1
ATOM 603 C CA . LEU A 1 83 ? 2.240 -4.390 -6.479 1.00 94.06 83 LEU A CA 1
ATOM 604 C C . LEU A 1 83 ? 3.302 -3.369 -6.908 1.00 94.06 83 LEU A C 1
ATOM 606 O O . LEU A 1 83 ? 3.124 -2.714 -7.931 1.00 94.06 83 LEU A O 1
ATOM 610 N N . SER A 1 84 ? 4.430 -3.274 -6.194 1.00 93.31 84 SER A N 1
ATOM 611 C CA . SER A 1 84 ? 5.515 -2.358 -6.567 1.00 93.31 84 SER A CA 1
ATOM 612 C C . SER A 1 84 ? 6.149 -2.702 -7.915 1.00 93.31 84 SER A C 1
ATOM 614 O O . SER A 1 84 ? 6.507 -1.791 -8.651 1.00 93.31 84 SER A O 1
ATOM 616 N N . GLN A 1 85 ? 6.195 -3.985 -8.298 1.00 91.75 85 GLN A N 1
ATOM 617 C CA . GLN A 1 85 ? 6.689 -4.401 -9.620 1.00 91.75 85 GLN A CA 1
ATOM 618 C C . GLN A 1 85 ? 5.790 -3.945 -10.780 1.00 91.75 85 GLN A C 1
ATOM 620 O O . GLN A 1 85 ? 6.202 -4.010 -11.935 1.00 91.75 85 GLN A O 1
ATOM 625 N N . LYS A 1 86 ? 4.555 -3.512 -10.493 1.00 91.06 86 LYS A N 1
ATOM 626 C CA . LYS A 1 86 ? 3.608 -2.976 -11.483 1.00 91.06 86 LYS A CA 1
ATOM 627 C C . LYS A 1 86 ? 3.659 -1.447 -11.584 1.00 91.06 86 LYS A C 1
ATOM 629 O O . LYS A 1 86 ? 2.924 -0.881 -12.387 1.00 91.06 86 LYS A O 1
ATOM 634 N N . ASN A 1 87 ? 4.502 -0.791 -10.784 1.00 91.94 87 ASN A N 1
ATOM 635 C CA . ASN A 1 87 ? 4.692 0.655 -10.793 1.00 91.94 87 ASN A CA 1
ATOM 636 C C . ASN A 1 87 ? 6.054 1.026 -11.383 1.00 91.94 87 ASN A C 1
ATOM 638 O O . ASN A 1 87 ? 7.031 0.291 -11.248 1.00 91.94 87 ASN A O 1
ATOM 642 N N . TYR A 1 88 ? 6.122 2.208 -11.994 1.00 93.12 88 TYR A N 1
ATOM 643 C CA . TYR A 1 88 ? 7.388 2.863 -12.305 1.00 93.12 88 TYR A CA 1
ATOM 644 C C . TYR A 1 88 ? 7.765 3.810 -11.159 1.00 93.12 88 TYR A C 1
ATOM 646 O O . TYR A 1 88 ? 6.887 4.397 -10.526 1.00 93.12 88 TYR A O 1
ATOM 654 N N . ALA A 1 89 ? 9.059 3.953 -10.883 1.00 92.31 89 ALA A N 1
ATOM 655 C CA . ALA A 1 89 ? 9.578 4.753 -9.778 1.00 92.31 89 ALA A CA 1
ATOM 656 C C . ALA A 1 89 ? 10.814 5.542 -10.221 1.00 92.31 89 ALA A C 1
ATOM 658 O O . ALA A 1 89 ? 11.500 5.136 -11.158 1.00 92.31 89 ALA A O 1
ATOM 659 N N . ILE A 1 90 ? 11.107 6.645 -9.526 1.00 93.31 90 ILE A N 1
ATOM 660 C CA . ILE A 1 90 ? 12.281 7.498 -9.793 1.00 93.31 90 ILE A CA 1
ATOM 661 C C . ILE A 1 90 ? 13.601 6.723 -9.687 1.00 93.31 90 ILE A C 1
ATOM 663 O O . ILE A 1 90 ? 14.536 6.978 -10.438 1.00 93.31 90 ILE A O 1
ATOM 667 N N . ASP A 1 91 ? 13.640 5.707 -8.822 1.00 92.12 91 ASP A N 1
ATOM 668 C CA . ASP A 1 91 ? 14.812 4.851 -8.627 1.00 92.12 91 ASP A CA 1
ATOM 669 C C . ASP A 1 91 ? 15.097 3.952 -9.843 1.00 92.12 91 ASP A C 1
ATOM 671 O O . ASP A 1 91 ? 16.199 3.422 -9.978 1.00 92.12 91 ASP A O 1
ATOM 675 N N . LEU A 1 92 ? 14.113 3.759 -10.733 1.00 91.12 92 LEU A N 1
ATOM 676 C CA . LEU A 1 92 ? 14.251 2.925 -11.930 1.00 91.12 92 LEU A CA 1
ATOM 677 C C . LEU A 1 92 ? 14.796 3.705 -13.132 1.00 91.12 92 LEU A C 1
ATOM 67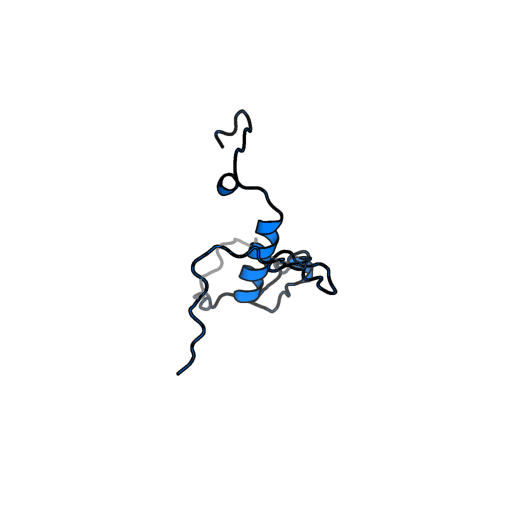9 O O . LEU A 1 92 ? 15.343 3.094 -14.051 1.00 91.12 92 LEU A O 1
ATOM 683 N N . GLY A 1 93 ? 14.651 5.031 -13.149 1.00 91.56 93 GLY A N 1
ATOM 684 C CA . GLY A 1 93 ? 15.124 5.862 -14.248 1.00 91.56 93 GLY A CA 1
ATOM 685 C C . GLY A 1 93 ? 14.463 7.235 -14.311 1.00 91.56 93 GLY A C 1
ATOM 686 O O . GLY A 1 93 ? 13.761 7.668 -13.402 1.00 91.56 93 GLY A O 1
ATOM 687 N N . LEU A 1 94 ? 14.690 7.929 -15.429 1.00 93.81 94 LEU A N 1
ATOM 688 C CA . LEU A 1 94 ? 14.219 9.299 -15.635 1.00 93.81 94 LEU A CA 1
ATOM 689 C C . LEU A 1 94 ? 12.693 9.399 -15.473 1.00 93.81 94 LEU A C 1
ATOM 691 O O . LEU A 1 94 ? 11.949 8.637 -16.095 1.00 93.81 94 LEU A O 1
ATOM 695 N N . PHE A 1 95 ? 12.245 10.379 -14.685 1.00 95.19 95 PHE A N 1
ATOM 696 C CA . PHE A 1 95 ? 10.835 10.622 -14.373 1.00 95.19 95 PHE A CA 1
ATOM 697 C C . PHE A 1 95 ? 10.465 12.100 -14.642 1.00 95.19 95 PHE A C 1
ATOM 699 O O . PHE A 1 95 ? 10.239 12.871 -13.710 1.00 95.19 95 PHE A O 1
ATOM 706 N N . PRO A 1 96 ? 10.431 12.555 -15.912 1.00 92.38 96 PRO A N 1
ATOM 707 C CA . PRO A 1 96 ? 10.419 13.978 -16.249 1.00 92.38 96 PRO A CA 1
ATOM 708 C C . PRO A 1 96 ? 8.996 14.562 -16.210 1.00 92.38 96 PRO A C 1
ATOM 710 O O . PRO A 1 96 ? 8.436 14.956 -17.234 1.00 92.38 96 PRO A O 1
ATOM 713 N N . LEU A 1 97 ? 8.395 14.611 -15.019 1.00 92.50 97 LEU A N 1
ATOM 714 C CA . LEU A 1 97 ? 7.103 15.257 -14.799 1.00 92.50 97 LEU A CA 1
ATOM 715 C C . LEU A 1 97 ? 7.289 16.722 -14.393 1.00 92.50 97 LEU A C 1
ATOM 717 O O . LEU A 1 97 ? 7.785 17.038 -13.310 1.00 92.50 97 LEU A O 1
ATOM 721 N N . GLY A 1 98 ? 6.860 17.631 -15.270 1.00 94.56 98 GLY A N 1
ATOM 722 C CA . GLY A 1 98 ? 6.878 19.067 -15.000 1.00 94.56 98 GLY A CA 1
ATOM 723 C C . GLY A 1 98 ? 6.033 19.440 -13.778 1.00 94.56 98 GLY A C 1
ATOM 724 O O . GLY A 1 98 ? 4.999 18.832 -13.520 1.00 94.56 98 GLY A O 1
ATOM 725 N N . SER A 1 99 ? 6.466 20.462 -13.035 1.00 94.69 99 SER A N 1
ATOM 726 C CA . SER A 1 99 ? 5.820 20.966 -11.807 1.00 94.69 99 SER A CA 1
ATOM 727 C C . SER A 1 99 ? 5.826 20.024 -10.591 1.00 94.69 99 SER A C 1
ATOM 729 O O . SER A 1 99 ? 5.350 20.430 -9.531 1.00 94.69 99 SER A O 1
ATOM 731 N N . CYS A 1 100 ? 6.361 18.806 -10.708 1.00 93.38 100 CYS A N 1
ATOM 732 C CA . CYS A 1 100 ? 6.374 17.836 -9.610 1.00 93.38 100 CYS A CA 1
ATOM 733 C C . CYS A 1 100 ? 7.713 17.768 -8.856 1.00 93.38 100 CYS A C 1
ATOM 735 O O . CYS A 1 100 ? 7.733 17.236 -7.753 1.00 93.38 100 CYS A O 1
ATOM 737 N N . THR A 1 101 ? 8.801 18.316 -9.420 1.00 89.62 101 THR A N 1
ATOM 738 C CA . THR A 1 101 ? 10.171 18.233 -8.860 1.00 89.62 101 THR A CA 1
ATOM 739 C C . THR A 1 101 ? 10.520 16.793 -8.450 1.00 89.62 101 THR A C 1
ATOM 741 O O . THR A 1 101 ? 10.927 16.542 -7.318 1.00 89.62 101 THR A O 1
ATOM 744 N N . MET A 1 102 ? 10.255 15.857 -9.370 1.00 83.12 102 MET A N 1
ATOM 745 C CA . MET A 1 102 ? 10.461 14.412 -9.197 1.00 83.12 102 MET A CA 1
ATOM 746 C C . MET A 1 102 ? 11.925 14.021 -9.337 1.00 83.12 102 MET A C 1
ATOM 748 O O . MET A 1 102 ? 12.599 14.603 -10.219 1.00 83.12 102 MET A O 1
#

Secondary structure (DSSP, 8-state):
----PPP-S-----------TT--BTTB-----HHHH-BTT--SS-PPPPP-----STT---SS---PPB--HHHHHHHHHHHHTTS--GGGS----TTTT-

Sequence (102 aa):
MNNQGRPTAPESVSMSAIETISGSRGLLQAEGLLFEIGTPETTGVDLPAPKGTKNRLGGAVRKVPTGLPGLSEPQAVRHYMRLSQKNYAIDLGLFPLGSCTM

Radius of gyration: 24.81 Å; chains: 1; bounding box: 66×56×53 Å

pLDDT: mean 86.09, std 9.93, range [48.19, 95.88]